Protein AF-A0AAX0M3P2-F1 (afdb_monomer)

Nearest PDB structures (foldseek):
  8ua2-assembly1_A-2  TM=4.099E-01  e=5.542E+00  Human alphaherpesvirus 1

Radius of gyration: 19.8 Å; Cα contacts (8 Å, |Δi|>4): 45; chains: 1; bounding box: 33×43×56 Å

Solvent-accessible surface area (backbone atoms only — not comparable to full-atom values): 5187 Å² total; per-residue (Å²): 102,71,60,95,85,39,79,50,77,76,90,77,80,89,77,90,73,101,66,61,97,83,66,81,85,48,74,48,72,43,70,57,96,89,36,79,80,44,78,44,75,54,53,93,92,60,83,89,72,54,71,67,56,49,54,51,53,39,49,76,71,74,50,84,89,78,88,81,79,80,88,124

pLDDT: mean 89.01, std 9.42, range [55.72, 95.94]

Structure (mmCIF, N/CA/C/O backbone):
data_AF-A0AAX0M3P2-F1
#
_entry.id   AF-A0AAX0M3P2-F1
#
loop_
_atom_site.group_PDB
_atom_site.id
_atom_site.type_symbol
_atom_site.label_atom_id
_atom_site.label_alt_id
_atom_site.label_comp_id
_atom_site.label_asym_id
_atom_site.label_entity_id
_atom_site.label_seq_id
_atom_site.pdbx_PDB_ins_code
_atom_site.Cartn_x
_atom_site.Cartn_y
_atom_site.Cartn_z
_atom_site.occupancy
_atom_site.B_iso_or_equiv
_atom_site.auth_seq_id
_atom_site.auth_comp_id
_atom_site.auth_asym_id
_atom_site.auth_atom_id
_atom_site.pdbx_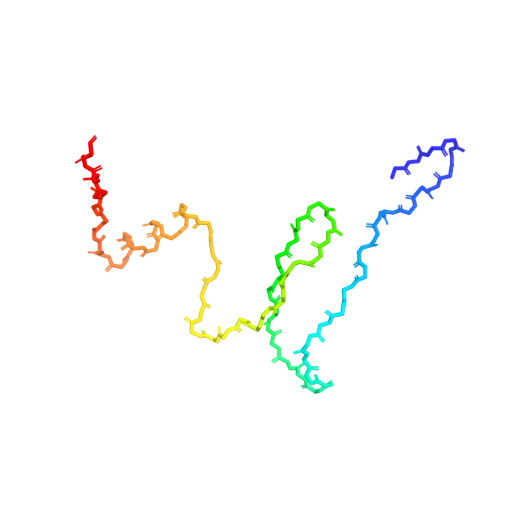PDB_model_num
ATOM 1 N N . MET A 1 1 ? 5.132 3.830 27.298 1.00 56.78 1 MET A N 1
ATOM 2 C CA . MET A 1 1 ? 5.627 4.918 28.163 1.00 56.78 1 MET A CA 1
ATOM 3 C C . MET A 1 1 ? 5.076 4.676 29.553 1.00 56.78 1 MET A C 1
ATOM 5 O O . MET A 1 1 ? 3.911 4.313 29.655 1.00 56.78 1 MET A O 1
ATOM 9 N N . THR A 1 2 ? 5.896 4.787 30.593 1.00 57.41 2 THR A N 1
ATOM 10 C CA . THR A 1 2 ? 5.446 4.670 31.987 1.00 57.41 2 THR A CA 1
ATOM 11 C C . THR A 1 2 ? 5.300 6.066 32.576 1.00 57.41 2 THR A C 1
ATOM 13 O O . THR A 1 2 ? 6.254 6.840 32.527 1.00 57.41 2 THR A O 1
ATOM 16 N N . TYR A 1 3 ? 4.135 6.392 33.130 1.00 70.06 3 TYR A N 1
ATOM 17 C CA . TYR A 1 3 ? 3.922 7.610 33.917 1.00 70.06 3 TYR A CA 1
ATOM 18 C C . TYR A 1 3 ? 3.535 7.191 35.331 1.00 70.06 3 TYR A C 1
ATOM 20 O O . TYR A 1 3 ? 2.623 6.388 35.500 1.00 70.06 3 TYR A O 1
ATOM 28 N N . GLN A 1 4 ? 4.278 7.671 36.333 1.00 79.12 4 GLN A N 1
ATOM 29 C CA . GLN A 1 4 ? 4.110 7.284 37.743 1.00 79.12 4 GLN A CA 1
ATOM 30 C C . GLN A 1 4 ? 4.032 5.762 37.978 1.00 79.12 4 GLN A C 1
ATOM 32 O O . GLN A 1 4 ? 3.213 5.272 38.747 1.00 79.12 4 GLN A O 1
ATOM 37 N N . GLY A 1 5 ? 4.865 4.988 37.276 1.00 78.56 5 GLY A N 1
ATOM 38 C CA . GLY A 1 5 ? 4.897 3.529 37.422 1.00 78.56 5 GLY A CA 1
ATOM 39 C C . GLY A 1 5 ? 3.717 2.783 36.785 1.00 78.56 5 GLY A C 1
ATOM 40 O O . GLY A 1 5 ? 3.745 1.557 36.751 1.00 78.56 5 GLY A O 1
ATOM 41 N N . MET A 1 6 ? 2.726 3.478 36.214 1.00 76.62 6 MET A N 1
ATOM 42 C CA . MET A 1 6 ? 1.675 2.853 35.411 1.00 76.62 6 MET A CA 1
ATOM 43 C C . MET A 1 6 ? 2.087 2.762 33.941 1.00 76.62 6 MET A C 1
ATOM 45 O O . MET A 1 6 ? 2.572 3.729 33.342 1.00 76.62 6 MET A O 1
ATOM 49 N N . GLN A 1 7 ? 1.873 1.591 33.342 1.00 78.62 7 GLN A N 1
ATOM 50 C CA . GLN A 1 7 ? 2.016 1.386 31.906 1.00 78.62 7 GLN A CA 1
ATOM 51 C C . GLN A 1 7 ? 0.899 2.162 31.194 1.00 78.62 7 GLN A C 1
ATOM 53 O O . GLN A 1 7 ? -0.266 1.790 31.292 1.00 78.62 7 GLN A O 1
ATOM 58 N N . ILE A 1 8 ? 1.233 3.245 30.485 1.00 76.88 8 ILE A N 1
ATOM 59 C CA . ILE A 1 8 ? 0.256 3.920 29.624 1.00 76.88 8 ILE A CA 1
ATOM 60 C C . ILE A 1 8 ? 0.090 3.051 28.370 1.00 76.88 8 ILE A C 1
ATOM 62 O O . ILE A 1 8 ? 1.094 2.830 27.669 1.00 76.88 8 ILE A O 1
ATOM 66 N N . PRO A 1 9 ? -1.129 2.561 28.066 1.00 78.12 9 PRO A N 1
ATOM 67 C CA . PRO A 1 9 ? -1.395 1.846 26.827 1.00 78.12 9 PRO A CA 1
ATOM 68 C C . PRO A 1 9 ? -0.991 2.715 25.640 1.00 78.12 9 PRO A C 1
ATOM 70 O O . PRO A 1 9 ? -1.256 3.918 25.616 1.00 78.12 9 PRO A O 1
ATOM 73 N N . ARG A 1 10 ? -0.330 2.124 24.642 1.00 79.69 10 ARG A N 1
ATOM 74 C CA . ARG A 1 10 ? -0.093 2.847 23.390 1.00 79.69 10 ARG A CA 1
ATOM 75 C C . ARG A 1 10 ? -1.453 3.228 22.791 1.00 79.69 10 ARG A C 1
ATOM 77 O O . ARG A 1 10 ? -2.340 2.377 22.808 1.00 79.69 10 ARG A O 1
ATOM 84 N N . PRO A 1 11 ? -1.628 4.458 22.276 1.00 82.81 11 PRO A N 1
ATOM 85 C CA . PRO A 1 11 ? -2.845 4.815 21.561 1.00 82.81 11 PRO A CA 1
ATOM 86 C C . PRO A 1 11 ? -3.066 3.815 20.424 1.00 82.81 11 PRO A C 1
ATOM 88 O O . PRO A 1 11 ? -2.173 3.615 19.600 1.00 82.81 11 PRO A O 1
ATOM 91 N N . VAL A 1 12 ? -4.228 3.166 20.414 1.00 87.06 12 VAL A N 1
ATOM 92 C CA . VAL A 1 12 ? -4.647 2.259 19.343 1.00 87.06 12 VAL A CA 1
ATOM 93 C C . VAL A 1 12 ? -5.703 2.983 18.523 1.00 87.06 12 VAL A C 1
ATOM 95 O O . VAL A 1 12 ? -6.654 3.528 19.083 1.00 87.06 12 VAL A O 1
ATOM 98 N N . LEU A 1 13 ? -5.526 3.001 17.204 1.00 90.38 13 LEU A N 1
ATOM 99 C CA . LEU A 1 13 ? -6.548 3.462 16.276 1.00 90.38 13 LEU A CA 1
ATOM 100 C C . LEU A 1 13 ? -7.366 2.249 15.831 1.00 90.38 13 LEU A C 1
ATOM 102 O O . LEU A 1 13 ? -6.830 1.360 15.174 1.00 90.38 13 LEU A O 1
ATOM 106 N N . ASN A 1 14 ? -8.644 2.214 16.200 1.00 91.31 14 ASN A N 1
ATOM 107 C CA . ASN A 1 14 ? -9.580 1.241 15.642 1.00 91.31 14 ASN A CA 1
ATOM 108 C C . ASN A 1 14 ? -9.967 1.693 14.232 1.00 91.31 14 ASN A C 1
ATOM 110 O O . ASN A 1 14 ? -10.283 2.867 14.032 1.00 91.31 14 ASN A O 1
ATOM 114 N N . VAL A 1 15 ? -9.910 0.774 13.271 1.00 91.31 15 VAL A N 1
ATOM 115 C CA . VAL A 1 15 ? -10.185 1.049 11.859 1.00 91.31 15 VAL A CA 1
ATOM 116 C C . VAL A 1 15 ? -11.248 0.082 11.366 1.00 91.31 15 VAL A C 1
ATOM 118 O O . VAL A 1 15 ? -11.054 -1.130 11.441 1.00 91.31 15 VAL A O 1
ATOM 121 N N . ASP A 1 16 ? -12.331 0.631 10.828 1.00 90.19 16 ASP A N 1
ATOM 122 C CA . ASP A 1 16 ? -13.315 -0.132 10.071 1.00 90.19 16 ASP A CA 1
ATOM 123 C C . ASP A 1 16 ? -12.830 -0.254 8.621 1.00 90.19 16 ASP A C 1
ATOM 125 O O . ASP A 1 16 ? -12.466 0.745 7.998 1.00 90.19 16 ASP A O 1
ATOM 129 N N . LEU A 1 17 ? -12.780 -1.480 8.097 1.00 92.06 17 LEU A N 1
ATOM 130 C CA . LEU A 1 17 ? -12.329 -1.770 6.733 1.00 92.06 17 LEU A CA 1
ATOM 131 C C . LEU A 1 17 ? -13.517 -2.171 5.857 1.00 92.06 17 LEU A C 1
ATOM 133 O O . LEU A 1 17 ? -14.316 -3.026 6.245 1.00 92.06 17 LEU A O 1
ATOM 137 N N . HIS A 1 18 ? -13.594 -1.634 4.641 1.00 90.12 18 HIS A N 1
ATOM 138 C CA . HIS A 1 18 ? -14.656 -1.946 3.681 1.00 90.12 18 HIS A CA 1
ATOM 139 C C . HIS A 1 18 ? -14.314 -3.182 2.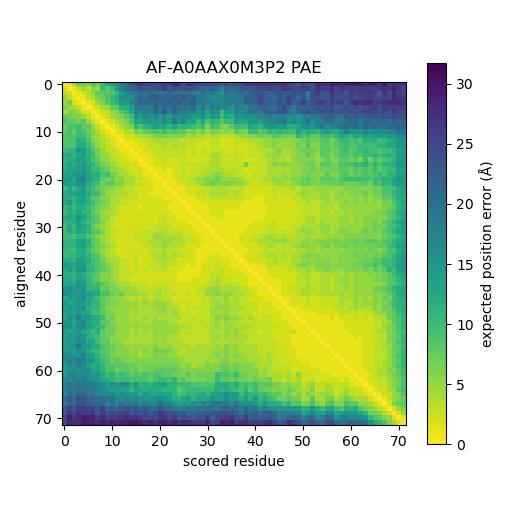831 1.00 90.12 18 HIS A C 1
ATOM 141 O O . HIS A 1 18 ? -14.139 -3.120 1.606 1.00 90.12 1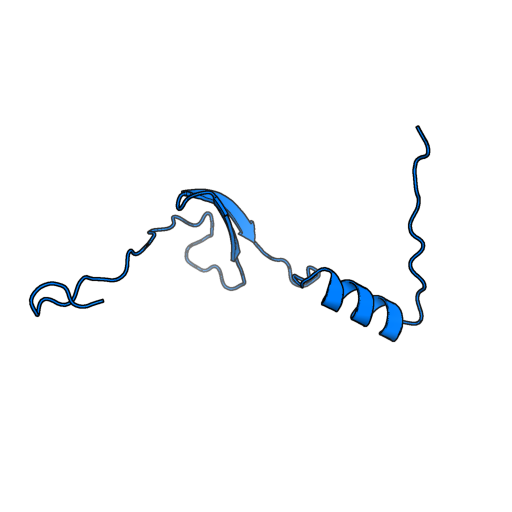8 HIS A O 1
ATOM 147 N N . VAL A 1 19 ? -14.218 -4.339 3.490 1.00 92.31 19 VAL A N 1
ATOM 148 C CA . VAL A 1 19 ? -13.930 -5.640 2.864 1.00 92.31 19 VAL A CA 1
ATOM 149 C C . VAL A 1 19 ? -14.958 -6.702 3.255 1.00 92.31 19 VAL A C 1
ATOM 151 O O . VAL A 1 19 ? -15.672 -6.563 4.245 1.00 92.31 19 VAL A O 1
ATOM 154 N N . LEU A 1 20 ? -15.057 -7.763 2.449 1.00 93.62 20 LEU A N 1
ATOM 155 C CA . LEU A 1 20 ? -15.918 -8.904 2.762 1.00 93.62 20 LEU A CA 1
ATOM 156 C C . LEU A 1 20 ? -15.322 -9.742 3.910 1.00 93.62 20 LEU A C 1
ATOM 158 O O . LEU A 1 20 ? -14.102 -9.744 4.076 1.00 93.62 20 LEU A O 1
ATOM 162 N N . PRO A 1 21 ? -16.140 -10.484 4.682 1.00 92.50 21 PRO A N 1
ATOM 163 C CA . PRO A 1 21 ? -15.652 -11.299 5.801 1.00 92.50 21 PRO A CA 1
ATOM 164 C C . PRO A 1 21 ? -14.618 -12.373 5.429 1.00 92.50 21 PRO A C 1
ATOM 166 O O . PRO A 1 21 ? -13.824 -12.774 6.272 1.00 92.50 21 PRO A O 1
ATOM 169 N N . ASP A 1 22 ? -14.632 -12.846 4.186 1.00 95.75 22 ASP A N 1
ATOM 170 C CA . ASP A 1 22 ? -13.723 -13.852 3.630 1.00 95.75 22 ASP A CA 1
ATOM 171 C C . ASP A 1 22 ? -12.550 -13.242 2.840 1.00 95.75 22 ASP A C 1
ATOM 173 O O . ASP A 1 22 ? -11.750 -13.963 2.240 1.00 95.75 22 ASP A O 1
ATOM 177 N N . PHE A 1 23 ? -12.422 -11.912 2.836 1.00 94.88 23 PHE A N 1
ATOM 178 C CA . PHE A 1 23 ? -11.377 -11.220 2.096 1.00 94.88 23 PHE A CA 1
ATOM 179 C C . PHE A 1 23 ? -9.975 -11.609 2.586 1.00 94.88 23 PHE A C 1
ATOM 181 O O . PHE A 1 23 ? -9.655 -11.520 3.770 1.00 94.88 23 PHE A O 1
ATOM 188 N N . THR A 1 24 ? -9.106 -11.957 1.636 1.00 95.25 24 THR A N 1
ATOM 189 C CA . THR A 1 24 ? -7.665 -12.124 1.840 1.00 95.25 24 THR A CA 1
ATOM 190 C C . THR A 1 24 ? -6.930 -11.214 0.868 1.00 95.25 24 THR A C 1
ATOM 192 O O . THR A 1 24 ? -7.199 -11.235 -0.330 1.00 95.25 24 THR A O 1
ATOM 195 N N . GLY A 1 25 ? -6.001 -10.409 1.376 1.00 94.06 25 GLY A N 1
ATOM 196 C CA . GLY A 1 25 ? -5.234 -9.479 0.558 1.00 94.06 25 GLY A CA 1
ATOM 197 C C . GLY A 1 25 ? -4.652 -8.343 1.384 1.00 94.06 25 GLY A C 1
ATOM 198 O O . GLY A 1 25 ? -4.521 -8.437 2.605 1.00 94.06 25 GLY A O 1
ATOM 199 N N . ARG A 1 26 ? -4.297 -7.253 0.706 1.00 94.56 26 ARG A N 1
ATOM 200 C CA . ARG A 1 26 ? -3.716 -6.058 1.323 1.00 94.56 26 ARG A CA 1
ATOM 201 C C . ARG A 1 26 ? -4.711 -4.902 1.245 1.00 94.56 26 ARG A C 1
ATOM 203 O O . ARG A 1 26 ? -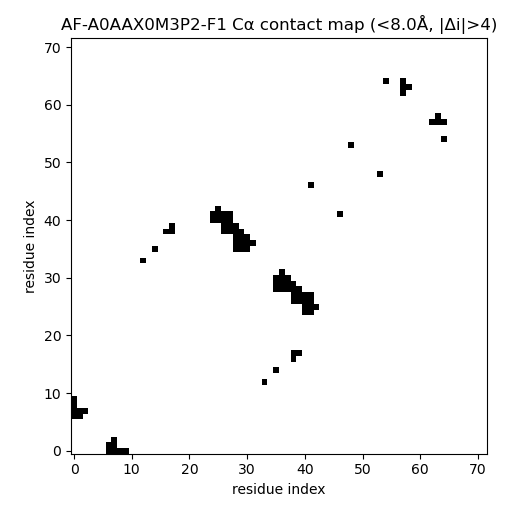5.338 -4.687 0.210 1.00 94.56 26 ARG A O 1
ATOM 210 N N . VAL A 1 27 ? -4.840 -4.160 2.341 1.00 95.31 27 VAL A N 1
ATOM 211 C CA . VAL A 1 27 ? -5.616 -2.914 2.406 1.00 95.31 27 VAL A CA 1
ATOM 212 C C . VAL A 1 27 ? -4.676 -1.792 2.811 1.00 95.31 27 VAL A C 1
ATOM 214 O O . VAL A 1 27 ? -3.858 -1.945 3.717 1.00 95.31 27 VAL A O 1
ATOM 217 N N . VAL A 1 28 ? -4.783 -0.675 2.110 1.00 95.38 28 VAL A N 1
ATOM 218 C CA . VAL A 1 28 ? -3.951 0.510 2.277 1.00 95.38 28 VAL A CA 1
ATOM 219 C C . VAL A 1 28 ? -4.811 1.583 2.906 1.00 95.38 28 VAL A C 1
ATOM 221 O O . VAL A 1 28 ? -5.916 1.853 2.436 1.00 95.38 28 VAL A O 1
ATOM 224 N N . LEU A 1 29 ? -4.287 2.183 3.969 1.00 95.75 29 LEU A N 1
ATOM 225 C CA . LEU A 1 29 ? -4.961 3.219 4.733 1.00 95.75 29 LEU A CA 1
ATOM 226 C C . LEU A 1 29 ? -4.241 4.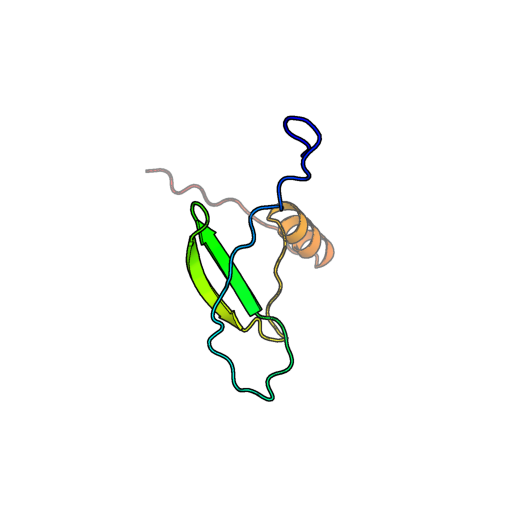545 4.542 1.00 95.75 29 LEU A C 1
ATOM 228 O O . LEU A 1 29 ? -3.018 4.613 4.674 1.00 95.75 29 LEU A O 1
ATOM 232 N N . TYR A 1 30 ? -5.007 5.605 4.312 1.00 94.50 30 TYR A N 1
ATOM 233 C CA . TYR A 1 30 ? -4.515 6.965 4.469 1.00 94.50 30 TYR A CA 1
ATOM 234 C C . TYR A 1 30 ? -4.964 7.499 5.827 1.00 94.50 30 TYR A C 1
ATOM 236 O O . TYR A 1 30 ? -6.161 7.576 6.110 1.00 94.50 30 TYR A O 1
ATOM 244 N N . ILE A 1 31 ? -3.999 7.852 6.678 1.00 95.69 31 ILE A N 1
ATOM 245 C CA . ILE A 1 31 ? -4.252 8.357 8.028 1.00 95.69 31 ILE A CA 1
ATOM 246 C C . ILE A 1 31 ? -3.722 9.780 8.125 1.00 95.69 31 ILE A C 1
ATOM 248 O O . ILE A 1 31 ? -2.517 10.011 8.047 1.00 95.69 31 ILE A O 1
ATOM 252 N N . GLU A 1 32 ? -4.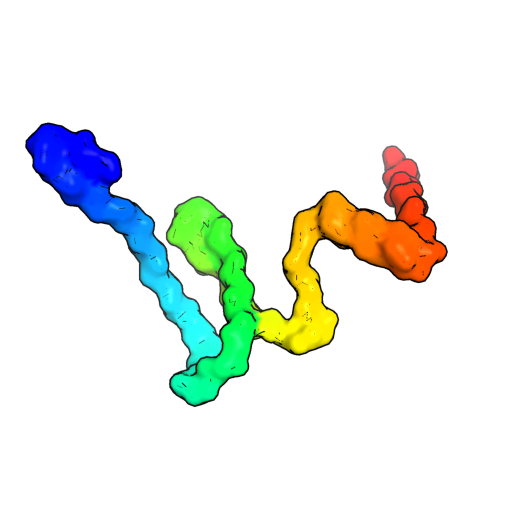618 10.725 8.387 1.00 95.75 32 GLU A N 1
ATOM 253 C CA . GLU A 1 32 ? -4.260 12.106 8.676 1.00 95.75 32 GLU A CA 1
ATOM 254 C C . GLU A 1 32 ? -4.661 12.442 10.113 1.00 95.75 32 GLU A C 1
ATOM 256 O O . GLU A 1 32 ? -5.815 12.270 10.506 1.00 95.75 32 GLU A O 1
ATOM 261 N N . LYS A 1 33 ? -3.705 12.912 10.926 1.00 93.44 33 LYS A N 1
ATOM 262 C CA . LYS A 1 33 ? -3.950 13.346 12.320 1.00 93.44 33 LYS A CA 1
ATOM 263 C C . LYS A 1 33 ? -4.712 12.301 13.156 1.00 93.44 33 LYS A C 1
ATOM 265 O O . LYS A 1 33 ? -5.596 12.635 13.940 1.00 93.44 33 LYS A O 1
ATOM 270 N N . GLY A 1 34 ? -4.379 11.022 12.973 1.00 91.50 34 GLY A N 1
ATOM 271 C CA . GLY A 1 34 ? -5.003 9.912 13.697 1.00 91.50 34 GLY A CA 1
ATOM 272 C C . GLY A 1 34 ? -6.420 9.555 13.234 1.00 91.50 34 GLY A C 1
ATOM 273 O O . GLY A 1 34 ? -7.094 8.800 13.926 1.00 91.50 34 GLY A O 1
ATOM 274 N N . ARG A 1 35 ? -6.885 10.077 12.092 1.00 92.06 35 ARG A N 1
ATOM 275 C CA . ARG A 1 35 ? -8.160 9.702 11.466 1.00 92.06 35 ARG A CA 1
ATOM 276 C C . ARG A 1 35 ? -7.893 9.022 10.131 1.00 92.06 35 ARG A C 1
ATOM 278 O O . ARG A 1 35 ? -7.112 9.531 9.332 1.00 92.06 35 ARG A O 1
ATOM 285 N N . VAL A 1 36 ? -8.557 7.897 9.885 1.00 94.44 36 VAL A N 1
ATOM 286 C CA . VAL A 1 36 ? -8.568 7.274 8.557 1.00 94.44 36 VAL A CA 1
ATOM 287 C C . VAL A 1 36 ? -9.392 8.163 7.634 1.00 94.44 36 VAL A C 1
ATOM 289 O O . VAL A 1 36 ? -10.550 8.452 7.932 1.00 94.44 36 VAL A O 1
ATOM 292 N N . THR A 1 37 ? -8.789 8.635 6.549 1.00 94.50 37 THR A N 1
ATOM 293 C CA . THR A 1 37 ? -9.480 9.433 5.526 1.00 94.50 37 THR A CA 1
ATOM 294 C C . THR A 1 37 ? -9.797 8.613 4.278 1.00 94.50 37 THR A C 1
ATOM 296 O O . THR A 1 37 ? -10.636 9.028 3.484 1.00 94.50 37 THR A O 1
ATOM 299 N N . CYS A 1 38 ? -9.147 7.457 4.104 1.00 93.19 38 CYS A N 1
ATOM 300 C CA . CYS A 1 38 ? -9.369 6.542 2.989 1.00 93.19 38 CYS A CA 1
ATOM 301 C C . CYS A 1 38 ? -8.883 5.127 3.340 1.00 93.19 38 CYS A C 1
ATOM 303 O O . CYS A 1 38 ? -7.805 4.976 3.924 1.00 93.19 38 CYS A O 1
ATOM 305 N N . ASP A 1 39 ? -9.643 4.111 2.933 1.00 94.06 39 ASP A N 1
ATOM 306 C CA . ASP A 1 39 ? -9.215 2.719 2.843 1.00 94.06 39 ASP A CA 1
ATOM 307 C C . ASP A 1 39 ? -9.444 2.188 1.421 1.00 94.06 39 ASP A C 1
ATOM 309 O O . ASP A 1 39 ? -10.493 2.399 0.811 1.00 94.06 39 ASP A O 1
ATOM 313 N N . ARG A 1 40 ? -8.444 1.506 0.856 1.00 93.12 40 ARG A N 1
ATOM 314 C CA . ARG A 1 40 ? -8.581 0.827 -0.440 1.00 93.12 40 ARG A CA 1
ATOM 315 C C . ARG A 1 40 ? -7.852 -0.499 -0.452 1.00 93.12 40 ARG A C 1
ATOM 317 O O . ARG A 1 40 ? -6.824 -0.663 0.201 1.00 93.12 40 ARG A O 1
ATOM 324 N N . ARG A 1 41 ? -8.345 -1.433 -1.256 1.00 94.81 41 ARG A N 1
ATOM 325 C CA . ARG A 1 41 ? -7.619 -2.673 -1.549 1.00 94.81 41 ARG A CA 1
ATOM 326 C C . ARG A 1 41 ? -6.400 -2.340 -2.407 1.00 94.81 41 ARG A C 1
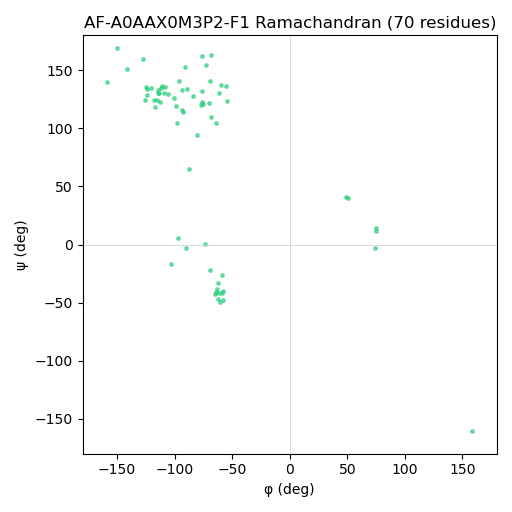ATOM 328 O O . ARG A 1 41 ? -6.494 -1.477 -3.279 1.00 94.81 41 ARG A O 1
ATOM 335 N N . LEU A 1 42 ? -5.289 -3.012 -2.129 1.00 95.19 42 LEU A N 1
ATOM 336 C CA . LEU A 1 42 ? -4.114 -3.025 -2.991 1.00 95.19 42 LEU A CA 1
ATOM 337 C C . LEU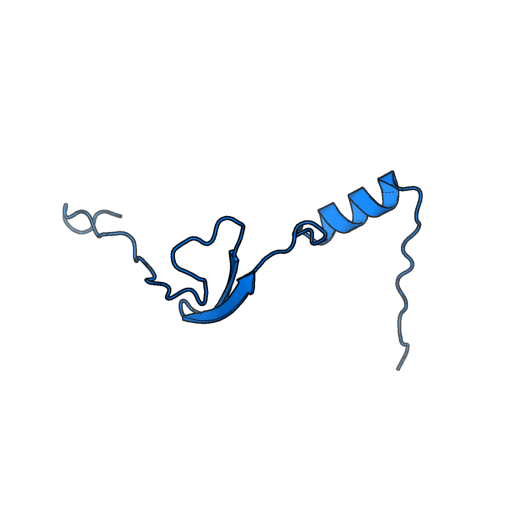 A 1 42 ? -4.225 -4.238 -3.908 1.00 95.19 42 LEU A C 1
ATOM 339 O O . LEU A 1 42 ? -4.234 -5.373 -3.419 1.00 95.19 42 LEU A O 1
ATOM 343 N N . PHE A 1 43 ? -4.343 -3.987 -5.204 1.00 93.50 43 PHE A N 1
ATOM 344 C CA . PHE A 1 43 ? -4.408 -5.039 -6.211 1.00 93.50 43 PHE A CA 1
ATOM 345 C C . PHE A 1 43 ? -3.023 -5.652 -6.464 1.00 93.50 43 PHE A C 1
ATOM 347 O O . PHE A 1 43 ? -1.994 -5.097 -6.076 1.00 93.50 43 PHE A O 1
ATOM 354 N N . ASP A 1 44 ? -2.989 -6.838 -7.070 1.00 92.81 44 ASP A N 1
ATOM 355 C CA . ASP A 1 44 ? -1.743 -7.592 -7.268 1.00 92.81 44 ASP A CA 1
ATOM 356 C C . ASP A 1 44 ? -0.790 -6.936 -8.279 1.00 92.81 44 ASP A C 1
ATOM 358 O O . ASP A 1 44 ? 0.416 -7.172 -8.230 1.00 92.81 44 ASP A O 1
ATOM 362 N N . ASP A 1 45 ? -1.320 -6.091 -9.162 1.00 94.25 45 ASP A N 1
ATOM 363 C CA . ASP A 1 45 ? -0.582 -5.283 -10.134 1.00 94.25 45 ASP A CA 1
ATOM 364 C C . ASP A 1 45 ? -0.173 -3.900 -9.596 1.00 94.25 45 ASP A C 1
ATOM 366 O O . ASP A 1 45 ? 0.530 -3.152 -10.275 1.00 94.25 45 ASP A O 1
ATOM 370 N N . GLU A 1 46 ? -0.564 -3.560 -8.365 1.00 94.25 46 GLU A N 1
ATOM 371 C CA . GLU A 1 46 ? -0.194 -2.310 -7.708 1.00 94.25 46 GLU A CA 1
ATOM 372 C C . GLU A 1 46 ? 1.033 -2.498 -6.794 1.00 94.25 46 GLU A C 1
ATOM 374 O O . GLU A 1 46 ? 1.168 -3.478 -6.052 1.00 94.25 46 GLU A O 1
ATOM 379 N N . HIS A 1 47 ? 1.928 -1.506 -6.790 1.00 91.44 47 HIS A N 1
ATOM 380 C CA . HIS A 1 47 ? 3.111 -1.476 -5.930 1.00 91.44 47 HIS A CA 1
ATOM 381 C C . HIS A 1 47 ? 3.153 -0.188 -5.102 1.00 91.44 47 HIS A C 1
ATOM 383 O O . HIS A 1 47 ? 2.932 0.904 -5.624 1.00 91.44 47 HIS A O 1
ATOM 389 N N . ILE A 1 48 ? 3.470 -0.308 -3.810 1.00 93.75 48 ILE A N 1
ATOM 390 C CA . ILE A 1 48 ? 3.668 0.835 -2.910 1.00 93.75 48 ILE A CA 1
ATOM 391 C C . ILE A 1 48 ? 5.128 0.884 -2.514 1.00 93.75 48 ILE A C 1
ATOM 393 O O . ILE A 1 48 ? 5.650 -0.054 -1.915 1.00 93.75 48 ILE A O 1
ATOM 397 N N . CYS A 1 49 ? 5.759 2.010 -2.804 1.00 94.00 49 CYS A N 1
ATOM 398 C CA . CYS A 1 49 ? 7.139 2.269 -2.449 1.00 94.00 49 CYS A CA 1
ATOM 399 C C . CYS A 1 49 ? 7.352 3.768 -2.219 1.00 94.00 49 CYS A C 1
ATOM 401 O O . CYS A 1 49 ? 6.469 4.585 -2.502 1.00 94.00 49 CYS A O 1
ATOM 403 N N . SER A 1 50 ? 8.508 4.129 -1.663 1.00 95.12 50 SER A N 1
ATOM 404 C CA . SER A 1 50 ? 8.931 5.527 -1.638 1.00 95.12 50 SER A CA 1
ATOM 405 C C . SER A 1 50 ? 9.252 6.005 -3.055 1.00 95.12 50 SER A C 1
ATOM 407 O O . SER A 1 50 ? 9.482 5.204 -3.963 1.00 95.12 50 SER A O 1
ATOM 409 N N . LEU A 1 51 ? 9.317 7.324 -3.235 1.00 93.94 51 LEU A N 1
ATOM 410 C CA . LEU A 1 51 ? 9.757 7.903 -4.502 1.00 93.94 51 LEU A CA 1
ATOM 411 C C . LEU A 1 51 ? 11.175 7.438 -4.879 1.00 93.94 51 LEU A C 1
ATOM 413 O O . LEU A 1 51 ? 11.418 7.120 -6.038 1.00 93.94 51 LEU A O 1
ATOM 417 N N . ASP A 1 52 ? 12.082 7.339 -3.906 1.00 94.81 52 ASP A N 1
ATOM 418 C CA . ASP A 1 52 ? 13.456 6.883 -4.147 1.00 94.81 52 ASP A CA 1
ATOM 419 C C . ASP A 1 52 ? 13.483 5.445 -4.677 1.00 94.81 52 ASP A C 1
ATOM 421 O O . ASP A 1 52 ? 14.104 5.176 -5.703 1.00 94.81 52 ASP A O 1
ATOM 425 N N . THR A 1 53 ? 12.729 4.539 -4.045 1.00 95.94 53 THR A N 1
ATOM 426 C CA . THR A 1 53 ? 12.607 3.151 -4.509 1.00 95.94 53 THR A CA 1
ATOM 427 C C . THR A 1 53 ? 11.957 3.077 -5.889 1.00 95.94 53 THR A C 1
ATOM 429 O O . THR A 1 53 ? 12.389 2.291 -6.728 1.00 95.94 53 THR A O 1
ATOM 432 N N . PHE A 1 54 ? 10.957 3.916 -6.173 1.00 95.12 54 PHE A N 1
ATOM 433 C CA . PHE A 1 54 ? 10.395 4.020 -7.519 1.00 95.12 54 PHE A CA 1
ATOM 434 C C . PHE A 1 54 ? 11.464 4.404 -8.552 1.00 95.12 54 PHE A C 1
ATOM 436 O O . PHE A 1 54 ? 11.584 3.742 -9.582 1.00 95.12 54 PHE A O 1
ATOM 443 N N . ILE A 1 55 ? 12.278 5.426 -8.271 1.00 93.88 55 ILE A N 1
ATOM 444 C CA . ILE A 1 55 ? 13.356 5.875 -9.165 1.00 93.88 55 ILE A CA 1
ATOM 445 C C . ILE A 1 55 ? 14.388 4.762 -9.390 1.00 93.88 55 ILE A C 1
ATOM 447 O O . ILE A 1 55 ? 14.836 4.564 -10.521 1.00 93.88 55 ILE A O 1
ATOM 451 N N . GLU A 1 56 ? 14.763 4.030 -8.342 1.00 95.06 56 GLU A N 1
ATOM 452 C CA . GLU A 1 56 ? 15.677 2.886 -8.437 1.00 95.06 56 GLU A CA 1
ATOM 453 C C . GLU A 1 56 ? 15.114 1.785 -9.343 1.00 95.06 56 GLU A C 1
ATOM 455 O O . GLU A 1 56 ? 15.790 1.384 -10.291 1.00 95.06 56 GLU A O 1
ATOM 460 N N . MET A 1 57 ? 13.856 1.379 -9.145 1.00 95.44 57 MET A N 1
ATOM 461 C CA . MET A 1 57 ? 13.200 0.368 -9.986 1.00 95.44 57 MET A CA 1
ATOM 462 C C . MET A 1 57 ? 13.148 0.780 -11.461 1.00 95.44 57 MET A C 1
ATOM 464 O O . MET A 1 57 ? 13.393 -0.032 -12.352 1.00 95.44 57 MET A O 1
ATOM 468 N N . VAL A 1 58 ? 12.854 2.052 -11.740 1.00 95.50 58 VAL A N 1
ATOM 469 C CA . VAL A 1 58 ? 12.819 2.570 -13.115 1.00 95.50 58 VAL A CA 1
ATOM 470 C C . VAL A 1 58 ? 14.209 2.498 -13.759 1.00 95.50 58 VAL A C 1
ATOM 472 O O . VAL A 1 58 ? 14.332 2.085 -14.914 1.00 95.50 58 VAL A O 1
ATOM 475 N N . ARG A 1 59 ? 15.270 2.833 -13.012 1.00 93.56 59 ARG A N 1
ATOM 476 C CA . ARG A 1 59 ? 16.656 2.710 -13.494 1.00 93.56 59 ARG A CA 1
ATOM 477 C C . ARG A 1 59 ? 17.047 1.257 -13.755 1.00 93.56 59 ARG A C 1
ATOM 479 O O . ARG A 1 59 ? 17.663 0.987 -14.784 1.00 93.56 59 ARG A O 1
ATOM 486 N N . GLU A 1 60 ? 16.679 0.332 -12.871 1.00 95.12 60 GLU A N 1
ATOM 487 C CA . GLU A 1 60 ? 16.926 -1.107 -13.051 1.00 95.12 60 GLU A CA 1
ATOM 488 C C . GLU A 1 60 ? 16.204 -1.673 -14.279 1.00 95.12 60 GLU A C 1
ATOM 490 O O . GLU A 1 60 ? 16.748 -2.522 -14.984 1.00 95.12 60 GLU A O 1
ATOM 495 N N . ALA A 1 61 ? 15.023 -1.141 -14.602 1.00 95.81 61 ALA A N 1
ATOM 496 C CA . ALA A 1 61 ? 14.290 -1.471 -15.821 1.00 95.81 61 ALA A CA 1
ATOM 497 C C . ALA A 1 61 ? 14.895 -0.855 -17.103 1.00 95.81 61 ALA A C 1
ATOM 499 O O . ALA A 1 61 ? 14.353 -1.046 -18.192 1.00 95.81 61 ALA A O 1
ATOM 500 N N . GLY A 1 62 ? 16.001 -0.105 -17.006 1.00 95.38 62 GLY A N 1
ATOM 501 C CA . GLY A 1 62 ? 16.655 0.550 -18.143 1.00 95.38 62 GLY A CA 1
ATOM 502 C C . GLY A 1 62 ? 15.920 1.789 -18.665 1.00 95.38 62 GLY A C 1
ATOM 503 O O . GLY A 1 62 ? 16.218 2.268 -19.761 1.00 95.38 62 GLY A O 1
ATOM 504 N N . LEU A 1 63 ? 14.967 2.316 -17.896 1.00 94.94 63 LEU A N 1
ATOM 505 C CA . LEU A 1 63 ? 14.194 3.503 -18.241 1.00 94.94 63 LEU A CA 1
ATOM 506 C C . LEU A 1 63 ? 14.874 4.770 -17.698 1.00 94.94 63 LEU A C 1
ATOM 508 O O . LEU A 1 63 ? 15.598 4.745 -16.701 1.00 94.94 63 LEU A O 1
ATOM 512 N N . ARG A 1 64 ? 14.635 5.905 -18.364 1.00 89.00 64 ARG A N 1
ATOM 513 C CA . ARG A 1 64 ? 15.123 7.225 -17.941 1.00 89.00 64 ARG A CA 1
ATOM 514 C C . ARG A 1 64 ? 13.943 8.101 -17.545 1.00 89.00 64 ARG A C 1
ATOM 516 O O . ARG A 1 64 ? 12.976 8.194 -18.292 1.00 89.00 64 ARG A O 1
ATOM 523 N N . LEU A 1 65 ? 14.041 8.722 -16.374 1.00 88.50 65 LEU A N 1
ATOM 524 C CA . LEU A 1 65 ? 13.094 9.732 -15.907 1.00 88.50 65 LEU A CA 1
ATOM 525 C C . LEU A 1 65 ? 13.624 11.109 -16.301 1.00 88.50 65 LEU A C 1
ATOM 527 O O . LEU A 1 65 ? 14.796 11.402 -16.061 1.00 88.50 65 LEU A O 1
ATOM 531 N N . GLU A 1 66 ? 12.761 11.939 -16.872 1.00 87.25 66 GLU A N 1
ATOM 532 C CA . GLU A 1 66 ? 13.029 13.354 -17.122 1.00 87.25 66 GLU A CA 1
ATOM 533 C C . GLU A 1 66 ? 12.079 14.181 -16.258 1.00 87.25 66 GLU A C 1
ATOM 535 O O . GLU A 1 66 ? 10.874 13.925 -16.217 1.00 87.25 66 GLU A O 1
ATOM 540 N N . GLU A 1 67 ? 12.630 15.149 -15.529 1.00 83.62 67 GLU A N 1
ATOM 541 C CA . GLU A 1 67 ? 11.824 16.142 -14.832 1.00 83.62 67 GLU A CA 1
ATOM 542 C C . GLU A 1 67 ? 11.308 17.145 -15.863 1.00 83.62 67 GLU A C 1
ATOM 544 O O . GLU A 1 67 ? 12.088 17.760 -16.589 1.00 83.62 67 GLU A O 1
ATOM 549 N N . ILE A 1 68 ? 9.988 17.289 -15.945 1.00 85.62 68 ILE A N 1
ATOM 550 C CA . ILE A 1 68 ? 9.356 18.288 -16.801 1.00 85.62 68 ILE A CA 1
ATOM 551 C C . ILE A 1 68 ? 9.016 19.473 -15.904 1.00 85.62 68 ILE A C 1
ATOM 553 O O . ILE A 1 68 ? 8.063 19.409 -15.124 1.00 85.62 68 ILE A O 1
ATOM 557 N N . SER A 1 69 ? 9.796 20.549 -15.994 1.00 80.75 69 SER A N 1
ATOM 558 C CA . SER A 1 69 ? 9.400 21.830 -15.420 1.00 80.75 69 SER A CA 1
ATOM 559 C C . SER A 1 69 ? 8.364 22.475 -16.337 1.00 80.75 69 SER A C 1
ATOM 561 O O . SER A 1 69 ? 8.616 22.738 -17.512 1.00 80.75 69 SER A O 1
ATOM 563 N N . ASN A 1 70 ? 7.171 22.732 -15.804 1.00 75.88 70 ASN A N 1
ATOM 564 C CA . ASN A 1 70 ? 6.276 23.696 -16.429 1.00 75.88 70 ASN A CA 1
ATOM 565 C C . ASN A 1 70 ? 6.758 25.080 -15.996 1.00 75.88 70 ASN A C 1
ATOM 567 O O . ASN A 1 70 ? 6.402 25.543 -14.912 1.00 75.88 70 ASN A O 1
ATOM 571 N N . ASP A 1 71 ? 7.601 25.702 -16.817 1.00 69.69 71 ASP A N 1
ATOM 572 C CA . ASP A 1 71 ? 7.963 27.107 -16.652 1.00 69.69 71 ASP A CA 1
ATOM 573 C C . ASP A 1 71 ? 6.686 27.949 -16.853 1.00 69.69 71 ASP A C 1
ATOM 575 O O . ASP A 1 71 ? 6.192 28.089 -17.975 1.00 69.69 71 ASP A O 1
ATOM 579 N N . CYS A 1 72 ? 6.121 28.450 -15.750 1.00 55.72 72 CYS A N 1
ATOM 580 C CA . CYS A 1 72 ? 5.056 29.457 -15.723 1.00 55.72 72 CYS A CA 1
ATOM 581 C C . CYS A 1 72 ? 5.645 30.820 -15.359 1.00 55.72 72 CYS A C 1
ATOM 583 O O . CYS A 1 72 ? 6.392 30.880 -14.355 1.00 55.72 72 CYS A O 1
#

Secondary structure (DSSP, 8-state):
-EETTEEPPPP---------TT--SEEEEEEETTEEEEEEEE-TT-----HHHHHHHHHHTT----------

Sequence (72 aa):
MTYQGMQIPRPVLNVDLHVLPDFTGRVVLYIEKGRVTCDRRLFDDEHICSLDTFIEMVREAGLRLEEISNDC

Foldse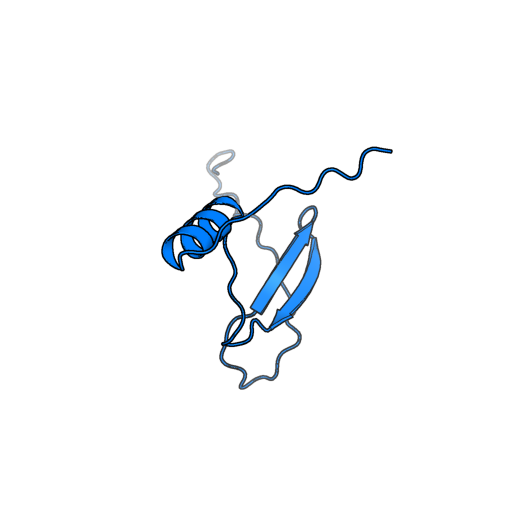ek 3Di:
DDDPNDDDDDDDQDDDAPDDPPDDADKDFDDDPSDTPDIDGADPPDDDDDPVVVCVVCVVVVHDDDDDDPPD

Mean predicted aligned error: 8.23 Å